Protein AF-Q04E99-F1 (afdb_monomer)

Organism: Oenococcus oeni (strain ATCC BAA-331 / PSU-1) (NCBI:txid203123)

Structure (mmCIF, N/CA/C/O backbone):
data_AF-Q04E99-F1
#
_entry.id   AF-Q04E99-F1
#
loop_
_atom_site.group_PDB
_atom_site.id
_atom_site.type_symbol
_atom_site.label_atom_id
_atom_site.label_alt_id
_atom_site.label_comp_id
_atom_site.label_asym_id
_atom_site.label_entity_id
_atom_site.label_seq_id
_atom_site.pdbx_PDB_ins_code
_atom_site.Cartn_x
_atom_site.Cartn_y
_atom_site.Cartn_z
_atom_site.occupancy
_atom_site.B_iso_or_equiv
_atom_site.auth_seq_id
_atom_site.auth_comp_id
_atom_site.auth_asym_id
_atom_site.auth_atom_id
_atom_site.pdbx_PDB_model_num
ATOM 1 N N . MET A 1 1 ? 4.312 1.838 22.455 1.00 56.66 1 MET A N 1
ATOM 2 C CA . MET A 1 1 ? 4.486 0.827 21.385 1.00 56.66 1 MET A CA 1
ATOM 3 C C . MET A 1 1 ? 3.225 0.477 20.590 1.00 56.66 1 MET A C 1
ATOM 5 O O . MET A 1 1 ? 3.176 0.872 19.437 1.00 56.66 1 MET A O 1
ATOM 9 N N . LYS A 1 2 ? 2.194 -0.226 21.112 1.00 48.31 2 LYS A N 1
ATOM 10 C CA . LYS A 1 2 ? 1.045 -0.663 20.264 1.00 48.31 2 LYS A CA 1
ATOM 11 C C . LYS 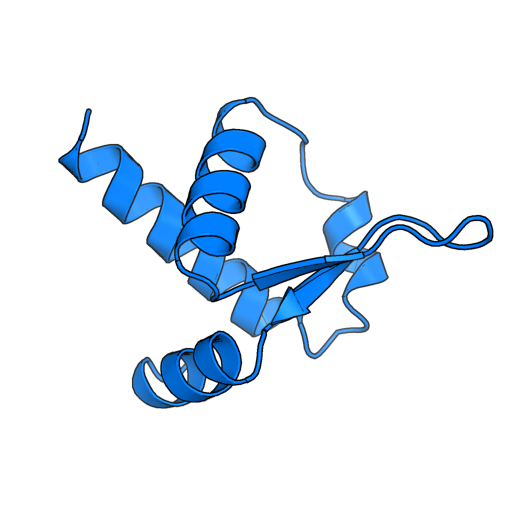A 1 2 ? 0.316 0.486 19.539 1.00 48.31 2 LYS A C 1
ATOM 13 O O . LYS A 1 2 ? -0.041 0.336 18.378 1.00 48.31 2 LYS A O 1
ATOM 18 N N . LYS A 1 3 ? 0.133 1.635 20.204 1.00 62.75 3 LYS A N 1
ATOM 19 C CA . LYS A 1 3 ? -0.493 2.832 19.606 1.00 62.75 3 LYS A CA 1
ATOM 20 C C . LYS A 1 3 ? 0.395 3.522 18.556 1.00 62.75 3 LYS A C 1
ATOM 22 O O . LYS A 1 3 ? -0.116 4.009 17.559 1.00 62.75 3 LYS A O 1
ATOM 27 N N . GLU A 1 4 ? 1.712 3.527 18.756 1.00 64.44 4 GLU A N 1
ATOM 28 C CA . GLU A 1 4 ? 2.677 4.151 17.832 1.00 64.44 4 GLU A CA 1
ATOM 29 C C . GLU A 1 4 ? 2.841 3.337 16.550 1.00 64.44 4 GLU A C 1
ATOM 31 O O . GLU A 1 4 ? 2.922 3.904 15.466 1.00 64.44 4 GLU A O 1
ATOM 36 N N . LEU A 1 5 ? 2.818 2.006 16.666 1.00 63.88 5 LEU A N 1
ATOM 37 C CA . LEU A 1 5 ? 2.876 1.102 15.522 1.00 63.88 5 LEU A CA 1
ATOM 38 C C . LEU A 1 5 ? 1.651 1.277 14.610 1.00 63.88 5 LEU A C 1
ATOM 40 O O . LEU A 1 5 ? 1.799 1.339 13.398 1.00 63.88 5 LEU A O 1
ATOM 44 N N . ALA A 1 6 ? 0.457 1.455 15.188 1.00 77.19 6 ALA A N 1
ATOM 45 C CA . ALA A 1 6 ? -0.755 1.745 14.420 1.00 77.19 6 ALA A CA 1
ATOM 46 C C . ALA A 1 6 ? -0.667 3.084 13.660 1.00 77.19 6 ALA A C 1
ATOM 48 O O . ALA A 1 6 ? -1.051 3.153 12.495 1.00 77.19 6 ALA A O 1
ATOM 49 N N . ALA A 1 7 ? -0.116 4.130 14.289 1.00 82.62 7 ALA A N 1
ATOM 50 C CA . ALA A 1 7 ? 0.096 5.425 13.638 1.00 82.62 7 ALA A CA 1
ATOM 51 C C . ALA A 1 7 ? 1.166 5.360 12.530 1.00 82.62 7 ALA A C 1
ATOM 53 O O . ALA A 1 7 ? 1.008 5.998 11.491 1.00 82.62 7 ALA A O 1
ATOM 54 N N . SER A 1 8 ? 2.233 4.579 12.730 1.00 85.62 8 SER A N 1
ATOM 55 C CA . SER A 1 8 ? 3.283 4.357 11.723 1.00 85.62 8 SER A CA 1
ATOM 56 C C . SER A 1 8 ? 2.742 3.620 10.499 1.00 85.62 8 SER A C 1
ATOM 58 O O . SER A 1 8 ? 2.913 4.081 9.371 1.00 85.62 8 SER A O 1
ATOM 60 N N . SER A 1 9 ? 1.991 2.536 10.714 1.00 86.88 9 SER A N 1
ATOM 61 C CA . SER A 1 9 ? 1.387 1.764 9.628 1.00 86.88 9 SER A CA 1
ATOM 62 C C . SER A 1 9 ? 0.342 2.568 8.848 1.00 86.88 9 SER A C 1
ATOM 64 O O . SER A 1 9 ? 0.265 2.425 7.631 1.00 86.88 9 SER A O 1
ATOM 66 N N . LEU A 1 10 ? -0.420 3.452 9.507 1.00 89.25 10 LEU A N 1
ATOM 67 C CA . LEU A 1 10 ? -1.341 4.366 8.821 1.00 89.25 10 LEU A CA 1
ATOM 68 C C . LEU A 1 10 ? -0.592 5.358 7.920 1.00 89.25 10 LEU A C 1
ATOM 70 O O . LEU A 1 10 ? -0.922 5.474 6.745 1.00 89.25 10 LEU A O 1
ATOM 74 N N . LYS A 1 11 ? 0.470 5.998 8.426 1.00 90.31 11 LYS A N 1
ATOM 75 C CA . LYS A 1 11 ? 1.310 6.897 7.613 1.00 90.31 11 LYS A CA 1
ATOM 76 C C . LYS A 1 11 ? 1.945 6.177 6.426 1.00 90.31 11 LYS A C 1
ATOM 78 O O . LYS A 1 11 ? 2.019 6.726 5.331 1.00 90.31 11 LYS A O 1
ATOM 83 N N . MET A 1 12 ? 2.398 4.940 6.636 1.00 90.75 12 MET A N 1
ATOM 84 C CA . MET A 1 12 ? 2.913 4.102 5.556 1.00 90.75 12 MET A CA 1
ATOM 85 C C . MET A 1 12 ? 1.830 3.830 4.509 1.00 90.75 12 MET A C 1
ATOM 87 O O . MET A 1 12 ? 2.095 3.906 3.314 1.00 90.75 12 MET A O 1
ATOM 91 N N . PHE A 1 13 ? 0.601 3.553 4.940 1.00 90.75 13 PHE A N 1
ATOM 92 C CA . PHE A 1 13 ? -0.517 3.324 4.034 1.00 90.75 13 PHE A CA 1
ATOM 93 C C . PHE A 1 13 ? -0.857 4.563 3.197 1.00 90.75 13 PHE A C 1
ATOM 95 O O . PHE A 1 13 ? -0.952 4.450 1.977 1.00 90.75 13 PHE A O 1
ATOM 102 N N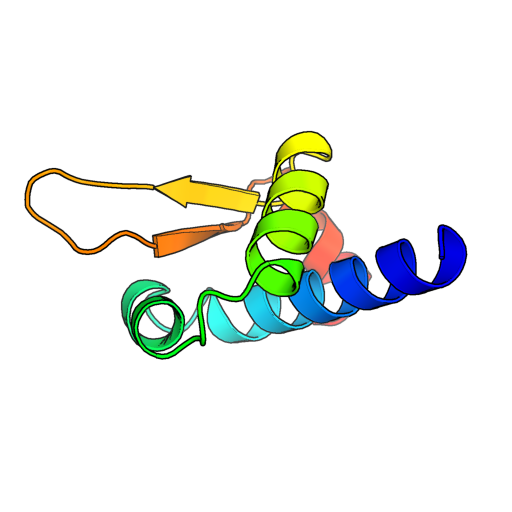 . GLU A 1 14 ? -0.956 5.741 3.814 1.00 89.81 14 GLU A N 1
ATOM 103 C CA . GLU A 1 14 ? -1.173 7.020 3.117 1.00 89.81 14 GLU A CA 1
ATOM 104 C C . GLU A 1 14 ? -0.059 7.304 2.102 1.00 89.81 14 GLU A C 1
ATOM 106 O O . GLU A 1 14 ? -0.324 7.672 0.957 1.00 89.81 14 GLU A O 1
ATOM 111 N N . PHE A 1 15 ? 1.200 7.074 2.489 1.00 88.69 15 PHE A N 1
ATOM 112 C CA . PHE A 1 15 ? 2.337 7.200 1.583 1.00 88.69 15 PHE A CA 1
ATOM 113 C C . PHE A 1 15 ? 2.193 6.276 0.366 1.00 88.69 15 PHE A C 1
ATOM 115 O O . PHE A 1 15 ? 2.386 6.716 -0.768 1.00 88.69 15 PHE A O 1
ATOM 122 N N . ILE A 1 16 ? 1.834 5.008 0.585 1.00 88.69 16 ILE A N 1
ATOM 123 C CA . ILE A 1 16 ? 1.637 4.036 -0.495 1.00 88.69 16 ILE A CA 1
ATOM 124 C C . ILE A 1 16 ? 0.494 4.477 -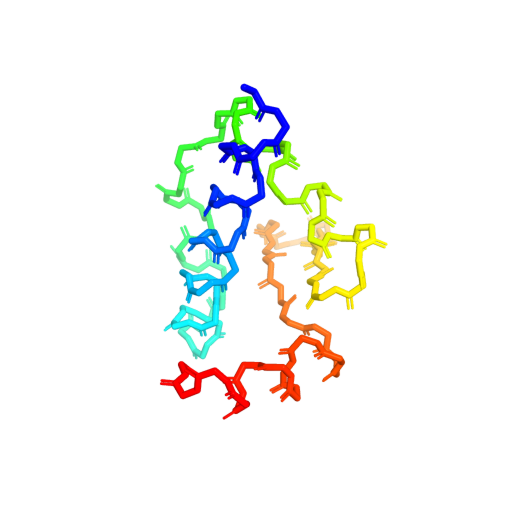1.415 1.00 88.69 16 ILE A C 1
ATOM 126 O O . ILE A 1 16 ? 0.659 4.386 -2.628 1.00 88.69 16 ILE A O 1
ATOM 130 N N . CYS A 1 17 ? -0.622 4.978 -0.873 1.00 87.88 17 CYS A N 1
ATOM 131 C CA . CYS A 1 17 ? -1.758 5.459 -1.668 1.00 87.88 17 CYS A CA 1
ATOM 132 C C . CYS A 1 17 ? -1.320 6.560 -2.639 1.00 87.88 17 CYS A C 1
ATOM 134 O O . CYS A 1 17 ? -1.408 6.365 -3.852 1.00 87.88 17 CYS A O 1
ATOM 136 N N . ASN A 1 18 ? -0.695 7.616 -2.109 1.00 85.31 18 ASN A N 1
ATOM 137 C CA . ASN A 1 18 ? -0.219 8.773 -2.875 1.00 85.31 18 ASN A CA 1
ATOM 138 C C . ASN A 1 18 ? 0.809 8.429 -3.966 1.00 85.31 18 ASN A C 1
ATOM 140 O O . ASN A 1 18 ? 0.994 9.182 -4.918 1.00 85.31 18 ASN A O 1
ATOM 144 N N . ASN A 1 19 ? 1.523 7.311 -3.818 1.00 82.06 19 ASN A N 1
ATOM 145 C CA . ASN A 1 19 ? 2.576 6.911 -4.748 1.00 82.06 19 ASN A CA 1
ATOM 146 C C . ASN A 1 19 ? 2.174 5.722 -5.638 1.00 82.06 19 ASN A C 1
ATOM 148 O O . ASN A 1 19 ? 2.905 5.377 -6.570 1.00 82.06 19 ASN A O 1
ATOM 152 N N . SER A 1 20 ? 1.039 5.068 -5.380 1.00 71.25 20 SER A N 1
ATOM 153 C CA . SER A 1 20 ? 0.617 3.873 -6.121 1.00 71.25 20 SER A CA 1
ATOM 154 C C . SER A 1 20 ? 0.284 4.161 -7.592 1.00 71.25 20 SER A C 1
ATOM 156 O O . SER A 1 20 ? 0.597 3.328 -8.447 1.00 71.25 20 SER A O 1
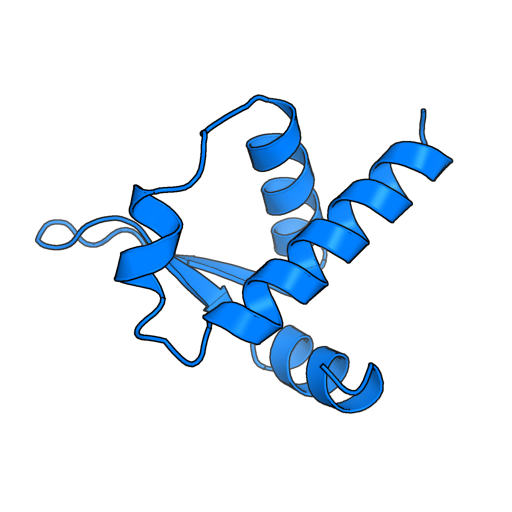ATOM 158 N N . ASP A 1 21 ? -0.205 5.369 -7.894 1.00 62.75 21 ASP A N 1
ATOM 159 C CA . ASP A 1 21 ? -0.478 5.852 -9.257 1.00 62.75 21 ASP A CA 1
ATOM 160 C C . ASP A 1 21 ? 0.799 6.161 -10.058 1.00 62.75 21 ASP A C 1
ATOM 162 O O . ASP A 1 21 ? 0.827 6.071 -11.288 1.00 62.75 21 ASP A O 1
ATOM 166 N N . VAL A 1 22 ? 1.909 6.446 -9.372 1.00 58.41 22 VAL A N 1
ATOM 167 C CA . VAL A 1 22 ? 3.218 6.703 -9.985 1.00 58.41 22 VAL A CA 1
ATOM 168 C C . VAL A 1 22 ? 3.955 5.377 -10.143 1.00 58.41 22 VAL A C 1
ATOM 170 O O . VAL A 1 22 ? 4.860 5.074 -9.369 1.00 58.41 22 VAL A O 1
ATOM 173 N N . THR A 1 23 ? 3.535 4.555 -11.120 1.00 62.25 23 THR A N 1
ATOM 174 C CA . THR A 1 23 ? 4.149 3.264 -11.512 1.00 62.25 23 THR A CA 1
ATOM 175 C C . THR A 1 23 ? 4.891 2.610 -10.343 1.00 62.25 23 THR A C 1
ATOM 177 O O . THR A 1 23 ? 6.117 2.709 -10.315 1.00 62.25 23 THR A O 1
ATOM 180 N N . GLY A 1 24 ? 4.196 2.038 -9.349 1.00 63.72 24 GLY A N 1
ATOM 181 C CA . GLY A 1 24 ? 4.702 1.869 -7.967 1.00 63.72 24 GLY A CA 1
ATOM 182 C C . GLY A 1 24 ? 6.092 1.233 -7.713 1.00 63.72 24 GLY A C 1
ATOM 183 O O . GLY A 1 24 ? 6.597 1.192 -6.597 1.00 63.72 24 GLY A O 1
ATOM 184 N N . ARG A 1 25 ? 6.749 0.777 -8.774 1.00 67.81 25 ARG A N 1
ATOM 185 C CA . ARG A 1 25 ? 8.159 0.411 -8.930 1.00 67.81 25 ARG A CA 1
ATOM 186 C C . ARG A 1 25 ? 9.165 1.537 -8.630 1.00 67.81 25 ARG A C 1
ATOM 188 O O . ARG A 1 25 ? 10.221 1.251 -8.073 1.00 67.81 25 ARG A O 1
ATOM 195 N N . LEU A 1 26 ? 8.894 2.788 -9.021 1.00 68.50 26 LEU A N 1
ATOM 196 C CA . LEU A 1 26 ? 9.904 3.865 -8.969 1.00 68.50 26 LEU A CA 1
ATOM 197 C C . LEU A 1 26 ? 10.186 4.387 -7.558 1.00 68.50 26 LEU A C 1
ATOM 199 O O . LEU A 1 26 ? 11.309 4.803 -7.275 1.00 68.50 26 LEU A O 1
ATOM 203 N N . TRP A 1 27 ? 9.179 4.399 -6.689 1.00 78.75 27 TRP A N 1
ATOM 204 C CA . TRP A 1 27 ? 9.341 4.855 -5.310 1.00 78.75 27 TRP A CA 1
ATOM 205 C C . TRP A 1 27 ? 9.768 3.716 -4.386 1.00 78.75 27 TRP A C 1
ATOM 207 O O . TRP A 1 27 ? 10.574 3.944 -3.489 1.00 78.75 27 TRP A O 1
ATOM 217 N N . TYR A 1 28 ? 9.303 2.484 -4.631 1.00 78.62 28 TYR A N 1
ATOM 218 C CA . TYR A 1 28 ? 9.631 1.334 -3.786 1.00 78.62 28 TYR A CA 1
ATOM 219 C C . TYR A 1 28 ? 11.141 1.065 -3.736 1.00 78.62 28 TYR A C 1
ATOM 221 O O . TYR A 1 28 ? 11.691 0.826 -2.666 1.00 78.62 28 TYR A O 1
ATOM 229 N N . SER A 1 29 ? 11.834 1.178 -4.874 1.00 74.88 29 SER A N 1
ATOM 230 C CA . SER A 1 29 ? 13.292 1.005 -4.956 1.00 74.88 29 SER A CA 1
ATOM 231 C C . SER A 1 29 ? 14.098 2.107 -4.258 1.00 74.88 29 SER A C 1
ATOM 233 O O . SER A 1 29 ? 15.280 1.913 -3.989 1.00 74.88 29 SER A O 1
ATOM 235 N N . LYS A 1 30 ? 13.474 3.253 -3.958 1.00 74.94 30 LYS A N 1
ATOM 236 C CA . LYS A 1 30 ? 14.103 4.402 -3.288 1.00 74.94 30 LYS A CA 1
ATOM 237 C C . LYS A 1 30 ? 13.836 4.435 -1.786 1.00 74.94 30 LYS A C 1
ATOM 239 O O . LYS A 1 30 ? 14.439 5.246 -1.085 1.00 74.94 30 LYS A O 1
ATOM 244 N N . LEU A 1 31 ? 12.929 3.596 -1.287 1.00 78.06 31 LEU A N 1
ATOM 245 C CA . LEU A 1 31 ? 12.603 3.572 0.130 1.00 78.06 31 LEU A CA 1
ATOM 246 C C . LEU A 1 31 ? 13.690 2.859 0.941 1.00 78.06 31 LEU A C 1
ATOM 248 O O . LEU A 1 31 ? 14.151 1.782 0.555 1.00 78.06 31 LEU A O 1
ATOM 252 N N . PRO A 1 32 ? 14.064 3.404 2.110 1.00 78.50 32 PRO A N 1
ATOM 253 C CA . PRO A 1 32 ? 14.947 2.709 3.026 1.00 78.50 32 PRO A CA 1
ATOM 254 C C . PRO A 1 32 ? 14.225 1.489 3.623 1.00 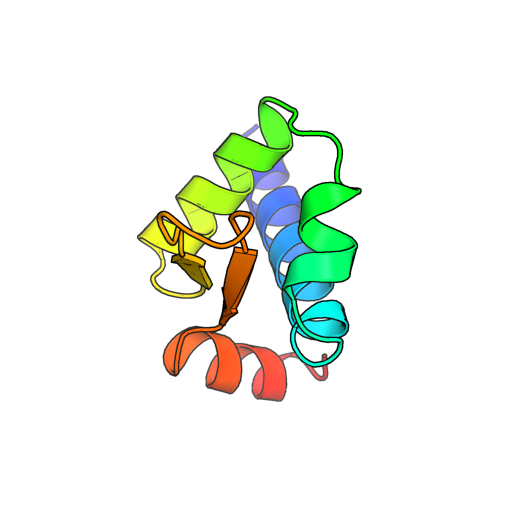78.50 32 PRO A C 1
ATOM 256 O O . PRO A 1 32 ? 13.237 1.621 4.350 1.00 78.50 32 PRO A O 1
ATOM 259 N N . MET A 1 33 ? 14.749 0.295 3.335 1.00 84.31 33 MET A N 1
ATOM 260 C CA . MET A 1 33 ? 14.230 -1.008 3.784 1.00 84.31 33 MET A CA 1
ATOM 261 C C . MET A 1 33 ? 14.557 -1.265 5.265 1.00 84.31 33 MET A C 1
ATOM 263 O O . MET A 1 33 ? 15.338 -2.141 5.626 1.00 84.31 33 MET A O 1
ATOM 267 N N . THR A 1 34 ? 14.002 -0.429 6.140 1.00 89.25 34 THR A N 1
ATOM 268 C CA . THR A 1 34 ? 14.200 -0.512 7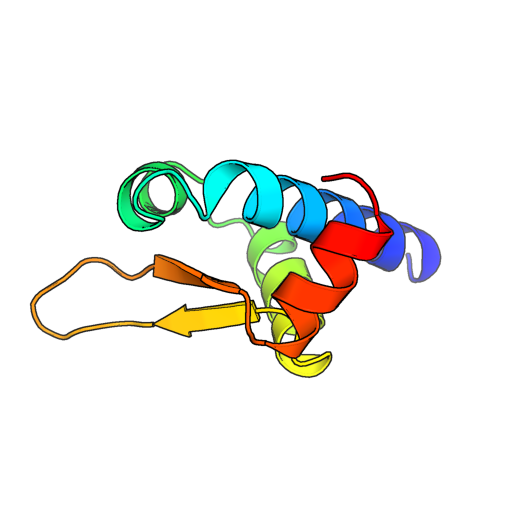.594 1.00 89.25 34 THR A CA 1
ATOM 269 C C . THR A 1 34 ? 13.309 -1.581 8.234 1.00 89.25 34 THR A C 1
ATOM 271 O O . THR A 1 34 ? 12.299 -2.006 7.671 1.00 89.25 34 THR A O 1
ATOM 274 N N . SER A 1 35 ? 13.628 -1.986 9.467 1.00 88.38 35 SER A N 1
ATOM 275 C CA . SER A 1 35 ? 12.775 -2.891 10.252 1.00 88.38 35 SER A CA 1
ATOM 276 C C . SER A 1 35 ? 11.369 -2.322 10.481 1.00 88.38 35 SER A C 1
ATOM 278 O O . SER A 1 35 ? 10.390 -3.067 10.426 1.00 88.38 35 SER A O 1
ATOM 280 N N . THR A 1 36 ? 11.250 -1.007 10.684 1.00 88.50 36 THR A N 1
ATOM 281 C CA . THR A 1 36 ? 9.963 -0.304 10.793 1.00 88.50 36 THR A CA 1
ATOM 282 C C . THR A 1 36 ? 9.165 -0.416 9.499 1.00 88.50 36 THR A C 1
ATOM 284 O O . THR A 1 36 ? 8.014 -0.841 9.542 1.00 88.50 36 THR A O 1
ATOM 287 N N . PHE A 1 37 ? 9.794 -0.152 8.348 1.00 88.19 37 PHE A N 1
ATOM 288 C CA . PHE A 1 37 ? 9.156 -0.304 7.037 1.00 88.19 37 PHE A CA 1
ATOM 289 C C . PHE A 1 37 ? 8.612 -1.723 6.825 1.00 88.19 37 PHE A C 1
ATOM 291 O O . PHE A 1 37 ? 7.451 -1.897 6.454 1.00 88.19 37 PHE A O 1
ATOM 298 N N . HIS A 1 38 ? 9.421 -2.748 7.111 1.00 89.00 38 HIS A N 1
ATOM 299 C CA . HIS A 1 38 ? 8.989 -4.140 6.987 1.00 89.00 38 HIS A CA 1
ATOM 300 C C . HIS A 1 38 ? 7.842 -4.488 7.940 1.00 89.00 38 HIS A C 1
ATOM 302 O O . HIS A 1 38 ? 6.918 -5.204 7.550 1.00 89.00 38 HIS A O 1
ATOM 308 N N . ASN A 1 39 ? 7.871 -3.977 9.173 1.00 91.81 39 ASN A N 1
ATOM 309 C CA . ASN A 1 39 ? 6.797 -4.190 10.139 1.00 91.81 39 ASN A CA 1
ATOM 310 C C . ASN A 1 39 ? 5.488 -3.534 9.698 1.00 91.81 39 ASN A C 1
ATOM 312 O O . ASN A 1 39 ? 4.456 -4.204 9.721 1.00 91.81 39 ASN A O 1
ATOM 316 N N . ASP A 1 40 ? 5.537 -2.280 9.251 1.00 91.31 40 ASP A N 1
ATOM 317 C CA . ASP A 1 40 ? 4.364 -1.556 8.764 1.00 91.31 40 ASP A CA 1
ATOM 318 C C . ASP A 1 40 ? 3.787 -2.224 7.514 1.00 91.31 40 ASP A C 1
ATOM 320 O O . ASP A 1 40 ? 2.595 -2.524 7.468 1.00 91.31 40 ASP A O 1
ATOM 324 N N . CYS A 1 41 ? 4.631 -2.582 6.540 1.00 90.62 41 CYS A N 1
ATOM 325 C CA . CYS A 1 41 ? 4.184 -3.323 5.361 1.00 90.62 41 CYS A CA 1
ATOM 326 C C . CYS A 1 41 ? 3.538 -4.660 5.739 1.00 90.62 41 CYS A C 1
ATOM 328 O O . CYS A 1 41 ? 2.478 -4.995 5.218 1.00 90.62 41 CYS A O 1
ATOM 330 N N . ARG A 1 42 ? 4.124 -5.416 6.677 1.00 92.44 42 ARG A N 1
ATOM 331 C CA . ARG A 1 42 ? 3.548 -6.684 7.150 1.00 92.44 42 ARG A CA 1
ATOM 332 C C . ARG A 1 42 ? 2.179 -6.486 7.798 1.00 92.44 42 ARG A C 1
ATOM 334 O O . ARG A 1 42 ? 1.283 -7.291 7.562 1.00 92.44 42 ARG A O 1
ATOM 341 N N . ILE A 1 43 ? 2.000 -5.431 8.590 1.00 93.06 43 ILE A N 1
ATOM 342 C CA . ILE A 1 43 ? 0.702 -5.098 9.193 1.00 93.06 43 ILE A CA 1
ATOM 343 C C . ILE A 1 43 ? -0.326 -4.800 8.100 1.00 93.06 43 ILE A C 1
ATOM 345 O O . ILE A 1 43 ? -1.413 -5.373 8.113 1.00 93.06 43 ILE A O 1
ATOM 349 N N . LEU A 1 44 ? 0.028 -3.966 7.122 1.00 93.44 44 LEU A N 1
ATOM 350 C CA . LEU A 1 44 ? -0.866 -3.597 6.023 1.00 93.44 44 LEU A CA 1
ATOM 351 C C . LEU A 1 44 ? -1.223 -4.788 5.118 1.00 93.44 44 LEU A C 1
ATOM 353 O O . LEU A 1 44 ? -2.371 -4.898 4.682 1.00 93.44 44 LEU A O 1
ATOM 357 N N . ILE A 1 45 ? -0.280 -5.707 4.887 1.00 93.88 45 ILE A N 1
ATOM 358 C CA . ILE A 1 45 ? -0.523 -6.979 4.188 1.00 93.88 45 ILE A CA 1
ATOM 359 C C . ILE A 1 45 ? -1.492 -7.851 4.992 1.00 93.88 45 ILE A C 1
ATOM 361 O O . ILE A 1 45 ? -2.474 -8.336 4.438 1.00 93.88 45 ILE A O 1
ATOM 365 N N . ASN A 1 46 ? -1.269 -8.014 6.301 1.00 93.94 46 ASN A N 1
ATOM 366 C CA . ASN A 1 46 ? -2.142 -8.818 7.166 1.00 93.94 46 ASN A CA 1
ATOM 367 C C . ASN A 1 46 ? -3.572 -8.259 7.241 1.00 93.94 46 ASN A C 1
ATOM 369 O O . ASN A 1 46 ? -4.529 -9.015 7.385 1.00 93.94 46 ASN A O 1
ATOM 373 N N .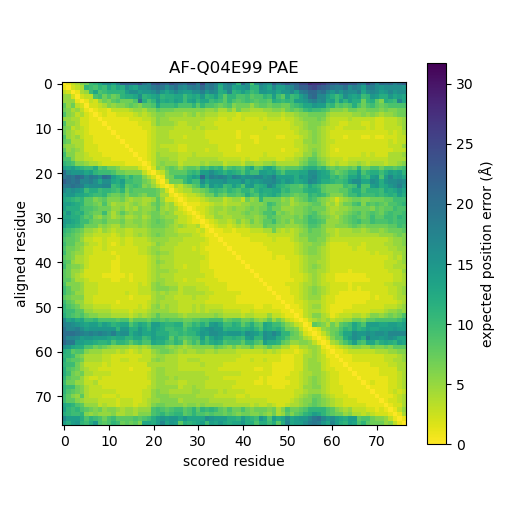 LEU A 1 47 ? -3.729 -6.938 7.122 1.00 92.31 47 LEU A N 1
ATOM 374 C CA . LEU A 1 47 ? -5.033 -6.274 7.033 1.00 92.31 47 LEU A CA 1
ATOM 375 C C . LEU A 1 47 ? -5.674 -6.382 5.638 1.00 92.31 47 LEU A C 1
ATOM 377 O O . LEU A 1 47 ? -6.836 -5.994 5.464 1.00 92.31 47 LEU A O 1
ATOM 381 N N . GLY A 1 48 ? -4.939 -6.907 4.655 1.00 93.94 48 GLY A N 1
ATOM 382 C CA . GLY A 1 48 ? -5.368 -7.066 3.271 1.00 93.94 48 GLY A CA 1
ATOM 383 C C . GLY A 1 48 ? -5.472 -5.746 2.512 1.00 93.94 48 GLY A C 1
ATOM 384 O O . GLY A 1 48 ? -6.286 -5.654 1.599 1.00 93.94 48 GLY A O 1
ATOM 385 N N . LEU A 1 49 ? -4.718 -4.715 2.906 1.00 93.31 49 LEU A N 1
ATOM 386 C CA . LEU A 1 49 ? -4.770 -3.381 2.291 1.00 93.31 49 LEU A CA 1
ATOM 387 C C . LEU A 1 49 ? -3.776 -3.227 1.135 1.00 93.31 49 LEU A C 1
ATOM 389 O O . LEU A 1 49 ? -4.055 -2.523 0.166 1.00 93.31 49 L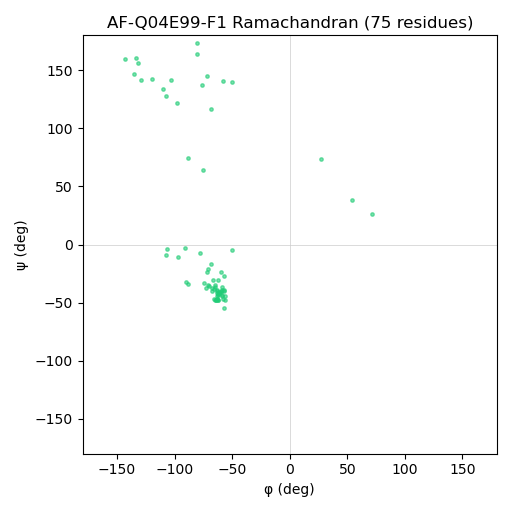EU A O 1
ATOM 393 N N . ILE A 1 50 ? -2.630 -3.901 1.219 1.00 92.62 50 ILE A N 1
ATOM 394 C CA . ILE A 1 50 ? -1.578 -3.845 0.200 1.00 92.62 50 ILE A CA 1
ATOM 395 C C . ILE A 1 50 ? -1.079 -5.246 -0.152 1.00 92.62 50 ILE A C 1
ATOM 397 O O . ILE A 1 50 ? -1.205 -6.185 0.633 1.00 92.62 50 ILE A O 1
ATOM 401 N N . GLU A 1 51 ? -0.440 -5.360 -1.311 1.00 91.25 51 GLU A N 1
ATOM 402 C CA . GLU A 1 51 ? 0.311 -6.539 -1.731 1.00 91.25 51 GLU A CA 1
ATOM 403 C C . GLU A 1 51 ? 1.712 -6.147 -2.193 1.00 91.25 51 GLU A C 1
ATOM 405 O O . GLU A 1 51 ? 1.887 -5.153 -2.900 1.00 91.25 51 GLU A O 1
ATOM 410 N N . VAL A 1 52 ? 2.694 -6.986 -1.864 1.00 87.44 52 VAL A N 1
ATOM 411 C CA . VAL A 1 52 ? 4.047 -6.910 -2.421 1.00 87.44 52 VAL A CA 1
ATOM 412 C C . VAL A 1 52 ? 4.139 -7.915 -3.566 1.00 87.44 52 VAL A C 1
ATOM 414 O O . VAL A 1 52 ? 3.905 -9.109 -3.376 1.00 87.44 52 VAL A O 1
ATOM 417 N N . LYS A 1 53 ? 4.468 -7.443 -4.767 1.00 84.31 53 LYS A N 1
ATOM 418 C CA . LYS A 1 53 ? 4.707 -8.282 -5.943 1.00 84.31 53 LYS A CA 1
ATOM 419 C C . LYS A 1 53 ? 6.196 -8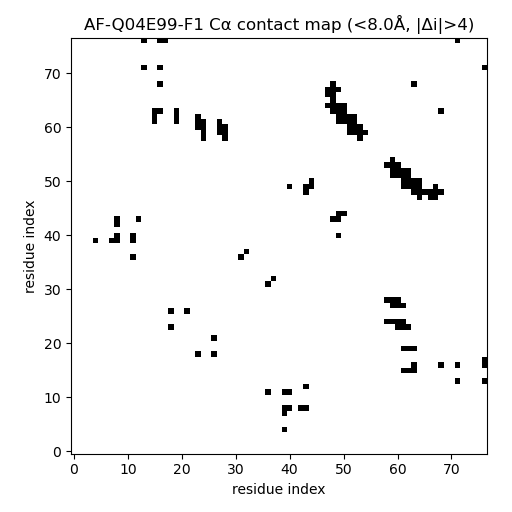.303 -6.242 1.00 84.31 53 LYS A C 1
ATOM 421 O O . LYS A 1 53 ? 6.818 -7.256 -6.381 1.00 84.31 53 LYS A O 1
ATOM 426 N N . SER A 1 54 ? 6.743 -9.503 -6.367 1.00 78.94 54 SER A N 1
ATOM 427 C CA . SER A 1 54 ? 8.063 -9.760 -6.937 1.00 78.94 54 SER A CA 1
ATOM 428 C C . SER A 1 54 ? 7.839 -10.454 -8.279 1.00 78.94 54 SER A C 1
ATOM 430 O O . SER A 1 54 ? 6.999 -11.351 -8.377 1.00 78.94 54 SER A O 1
ATOM 432 N N . ALA A 1 55 ? 8.535 -10.012 -9.323 1.00 68.88 55 ALA A N 1
ATOM 433 C CA . ALA A 1 55 ? 8.577 -10.725 -10.592 1.00 68.88 55 ALA A CA 1
ATOM 434 C C . ALA A 1 55 ? 10.031 -11.092 -10.882 1.00 68.88 55 ALA A C 1
ATOM 436 O O . ALA A 1 55 ? 10.929 -10.299 -10.623 1.00 68.88 55 ALA A O 1
ATOM 437 N N . GLN A 1 56 ? 10.275 -12.274 -11.447 1.00 66.50 56 GLN A N 1
ATOM 438 C CA . GLN A 1 56 ? 11.639 -12.743 -11.738 1.00 66.50 56 GLN A CA 1
ATOM 439 C C . GLN A 1 56 ? 12.426 -11.777 -12.642 1.00 66.50 56 GLN A C 1
ATOM 441 O O . GLN A 1 56 ? 13.647 -11.711 -12.565 1.00 66.50 56 GLN A O 1
ATOM 446 N N . THR A 1 57 ? 11.723 -11.004 -13.470 1.00 68.94 57 THR A N 1
ATOM 447 C CA . THR A 1 57 ? 12.288 -10.050 -14.431 1.00 68.94 57 THR A CA 1
ATOM 448 C C . THR A 1 57 ? 12.129 -8.584 -14.025 1.00 68.94 57 THR A C 1
ATOM 450 O O . THR A 1 57 ? 12.623 -7.704 -14.732 1.00 68.94 57 THR A O 1
ATOM 453 N N . HIS A 1 58 ? 11.444 -8.280 -12.915 1.00 61.91 58 HIS A N 1
ATOM 454 C CA . HIS A 1 58 ? 11.182 -6.898 -12.508 1.00 61.91 58 HIS A CA 1
ATOM 455 C C . HIS A 1 58 ? 11.436 -6.661 -11.019 1.00 61.91 58 HIS A C 1
ATOM 457 O O . HIS A 1 58 ? 11.161 -7.533 -10.196 1.00 61.91 58 HIS A O 1
ATOM 463 N N . PRO A 1 59 ? 11.899 -5.453 -10.650 1.00 70.69 59 PRO A N 1
ATOM 464 C CA . PRO A 1 59 ? 12.070 -5.091 -9.252 1.00 70.69 59 PRO A CA 1
ATOM 465 C C . PRO A 1 59 ? 10.745 -5.203 -8.492 1.00 70.69 59 PRO A C 1
ATOM 467 O O . PRO A 1 59 ? 9.681 -4.850 -9.011 1.00 70.69 59 PRO A O 1
ATOM 470 N N . THR A 1 60 ? 10.838 -5.699 -7.257 1.00 79.44 60 THR A N 1
ATOM 471 C CA . THR A 1 60 ? 9.723 -5.799 -6.312 1.00 79.44 60 THR A CA 1
ATOM 472 C C . THR A 1 60 ? 8.987 -4.463 -6.204 1.00 79.44 60 THR A C 1
ATOM 474 O O . THR A 1 60 ? 9.621 -3.409 -6.189 1.00 79.44 60 THR A O 1
ATOM 477 N N . TYR A 1 61 ? 7.658 -4.493 -6.127 1.00 84.38 61 TYR A N 1
ATOM 478 C CA . TYR A 1 61 ? 6.831 -3.299 -5.954 1.00 84.38 61 TYR A CA 1
ATOM 479 C C . TYR A 1 61 ? 5.631 -3.569 -5.047 1.00 84.38 61 TYR A C 1
ATOM 481 O O . TYR A 1 61 ? 5.211 -4.715 -4.867 1.00 84.38 61 TYR A O 1
ATOM 489 N N . ILE A 1 62 ? 5.065 -2.499 -4.489 1.00 88.00 62 ILE A N 1
ATOM 490 C CA . ILE A 1 62 ? 3.832 -2.539 -3.699 1.00 88.00 62 ILE A CA 1
ATOM 491 C C . ILE A 1 62 ? 2.668 -2.022 -4.546 1.00 88.00 62 ILE A C 1
ATOM 493 O O . ILE A 1 62 ? 2.816 -1.056 -5.295 1.00 88.00 62 ILE A O 1
ATOM 497 N N . ARG A 1 63 ? 1.496 -2.644 -4.396 1.00 87.56 63 ARG A N 1
ATOM 498 C CA . ARG A 1 63 ? 0.218 -2.156 -4.932 1.00 87.56 63 ARG A CA 1
ATOM 499 C C . ARG A 1 63 ? -0.877 -2.191 -3.867 1.00 87.56 63 ARG A C 1
ATOM 501 O O . ARG A 1 63 ? -0.812 -3.012 -2.950 1.00 87.56 63 ARG A O 1
ATOM 508 N N . LEU A 1 64 ? -1.902 -1.360 -4.034 1.00 89.88 64 LEU A N 1
ATOM 509 C CA . LEU A 1 64 ? -3.135 -1.455 -3.250 1.00 89.88 64 LEU A CA 1
ATOM 510 C C . LEU A 1 64 ? -3.949 -2.690 -3.672 1.00 89.88 64 LEU A C 1
ATOM 512 O O . LEU A 1 64 ? -3.968 -3.069 -4.847 1.00 89.88 64 LEU A O 1
ATOM 516 N N . THR A 1 65 ? -4.627 -3.321 -2.714 1.00 91.94 65 THR A N 1
ATOM 517 C CA . THR A 1 65 ? -5.715 -4.272 -3.004 1.00 91.94 65 THR A CA 1
ATOM 518 C C . THR A 1 65 ? -7.008 -3.510 -3.309 1.00 91.94 65 THR A C 1
ATOM 520 O O . THR A 1 65 ? -7.076 -2.302 -3.094 1.00 91.94 65 THR A O 1
ATOM 523 N N . ASN A 1 66 ? -8.073 -4.206 -3.726 1.00 91.44 66 ASN A N 1
ATOM 524 C CA . ASN A 1 66 ? -9.401 -3.584 -3.852 1.00 91.44 66 ASN A CA 1
ATOM 525 C C . ASN A 1 66 ? -9.841 -2.949 -2.522 1.00 91.44 66 ASN A C 1
ATOM 527 O O . ASN A 1 66 ? -10.245 -1.793 -2.489 1.00 91.44 66 ASN A O 1
ATOM 531 N N . LYS A 1 67 ? -9.645 -3.669 -1.407 1.00 92.75 67 LYS A N 1
ATOM 532 C CA . LYS A 1 67 ? -9.933 -3.168 -0.057 1.00 92.75 67 LYS A CA 1
ATOM 533 C C . LYS A 1 67 ? -9.092 -1.935 0.293 1.00 92.75 67 LYS A C 1
ATOM 535 O O . LYS A 1 67 ? -9.611 -0.999 0.889 1.00 92.75 67 LYS A O 1
ATOM 540 N N . GLY A 1 68 ? -7.807 -1.937 -0.060 1.00 91.06 68 GLY A N 1
ATOM 541 C CA . GLY A 1 68 ? -6.929 -0.782 0.124 1.00 91.06 68 GLY A CA 1
ATOM 542 C C . GLY A 1 68 ? -7.377 0.425 -0.696 1.00 91.06 68 GLY A C 1
ATOM 543 O O . GLY A 1 68 ? -7.443 1.523 -0.163 1.00 91.06 68 GLY A O 1
ATOM 544 N N . SER A 1 69 ? -7.746 0.220 -1.960 1.00 90.12 69 SER A N 1
ATOM 545 C CA . SER A 1 69 ? -8.231 1.288 -2.842 1.00 90.12 69 SER A CA 1
ATOM 546 C C . SER A 1 69 ? -9.564 1.878 -2.376 1.00 90.12 69 SER A C 1
ATOM 548 O O . SER A 1 69 ? -9.767 3.085 -2.450 1.00 90.12 69 SER A O 1
ATOM 550 N N . ASP A 1 70 ? -10.478 1.059 -1.862 1.00 90.06 70 ASP A N 1
ATOM 551 C CA . ASP A 1 70 ? -11.738 1.572 -1.320 1.00 90.06 70 ASP A CA 1
ATOM 552 C C . ASP A 1 70 ? -11.521 2.334 -0.009 1.00 90.06 70 ASP A C 1
ATOM 554 O O . ASP A 1 70 ? -12.151 3.367 0.220 1.00 90.06 70 ASP A O 1
ATOM 558 N N . LEU A 1 71 ? -10.576 1.880 0.823 1.00 88.94 71 LEU A N 1
ATOM 559 C CA . LEU A 1 71 ? -10.187 2.602 2.030 1.00 88.94 71 LEU A CA 1
ATOM 560 C C . LEU A 1 71 ? -9.487 3.932 1.708 1.00 88.94 71 LEU A C 1
ATOM 562 O O . LEU A 1 71 ? -9.766 4.917 2.385 1.00 88.94 71 LEU A O 1
ATOM 566 N N . SER A 1 72 ? -8.622 3.990 0.688 1.00 87.69 72 SER A N 1
ATOM 567 C CA . SER A 1 72 ? -7.910 5.224 0.320 1.00 87.69 72 SER A CA 1
ATOM 568 C C . SER A 1 72 ? -8.880 6.331 -0.103 1.00 87.69 72 SER A C 1
ATOM 570 O O . SER A 1 72 ? -8.806 7.442 0.416 1.00 87.69 72 SER A O 1
ATOM 572 N N . LYS A 1 73 ? -9.898 5.987 -0.906 1.00 85.62 73 LYS A N 1
ATOM 573 C CA . LYS A 1 73 ? -10.992 6.904 -1.276 1.00 85.62 73 LYS A CA 1
ATOM 574 C C . LYS A 1 73 ? -11.721 7.460 -0.051 1.00 85.62 73 LYS A C 1
ATOM 576 O O . LYS A 1 73 ? -12.068 8.634 -0.028 1.00 85.62 73 LYS A O 1
ATOM 581 N N . GLY A 1 74 ? -11.953 6.628 0.967 1.00 80.00 74 GLY A N 1
ATOM 582 C CA . GLY A 1 74 ? -12.594 7.048 2.218 1.00 80.00 74 GLY A CA 1
ATOM 583 C C . GLY A 1 74 ? -11.717 7.937 3.106 1.00 80.00 74 GLY A C 1
ATOM 584 O O . GLY A 1 74 ? -12.245 8.667 3.942 1.00 80.00 74 GLY A O 1
ATOM 585 N N . LEU A 1 75 ? -10.395 7.892 2.926 1.00 78.19 75 LEU A N 1
ATOM 586 C CA . LEU A 1 75 ? -9.424 8.709 3.657 1.00 78.19 75 LEU A CA 1
ATOM 587 C C . LEU A 1 75 ? -9.107 10.047 2.959 1.00 78.19 75 LEU A C 1
ATOM 589 O O . LEU A 1 75 ? -8.383 10.852 3.539 1.00 78.19 75 LEU A O 1
ATOM 593 N N . ASN A 1 76 ? -9.661 10.311 1.765 1.00 72.12 76 ASN A N 1
ATOM 594 C CA . ASN A 1 76 ? -9.310 11.460 0.912 1.00 72.12 76 ASN A CA 1
ATOM 595 C C . ASN A 1 76 ? -7.798 11.554 0.601 1.00 72.12 76 ASN A C 1
ATOM 597 O O . ASN A 1 76 ? -7.239 12.652 0.564 1.00 72.12 76 ASN A O 1
ATOM 601 N N . VAL A 1 77 ? -7.151 10.405 0.383 1.00 59.25 77 VAL A N 1
ATOM 602 C CA . VAL A 1 77 ? -5.770 10.271 -0.127 1.00 59.25 77 VAL A CA 1
ATOM 603 C C . VAL A 1 77 ? -5.755 9.581 -1.478 1.00 59.25 77 VAL A C 1
ATOM 605 O O . VAL A 1 77 ? -6.597 8.676 -1.695 1.00 59.25 77 VAL A O 1
#

Mean predicted aligned error: 5.83 Å

Sequence (77 aa):
MKKELAASSLKMFEFICNNSDVTGRLWYSKLPMTSTFHNDCRILINLGLIEVKSAQTHPTYIRLTNKGSDLSKGLNV

pLDDT: mean 81.53, std 11.31, range [48.31, 93.94]

Foldseek 3Di:
DVVVLVVLLVVLLLVCLVCQVVVQQPVVVVDDPDPSNVSSVVVCVVVQQKDWDDDPPGDIGMHGDPNNVVVCVVVVD

Solvent-accessible surface area (backbone atoms only — not comparable to full-atom values): 4379 Å² total; per-residue (Å²): 106,79,71,55,52,53,55,50,30,49,52,53,49,53,53,47,53,72,38,42,82,55,63,26,46,70,56,49,75,69,53,78,90,40,74,66,51,54,50,30,51,50,51,37,38,76,73,48,29,36,46,80,48,74,47,100,90,46,78,52,26,51,44,68,32,72,62,24,51,58,49,30,63,75,68,78,87

Nearest PDB structures (foldseek):
  2obp-assembly2_B  TM=7.252E-01  e=5.629E-02  Cupriavidus pinatubonensis JMP134
  2dqr-assembly2_D  TM=5.926E-01  e=8.396E-02  Bacillus subtilis
  5c8h-assembly1_A  TM=6.609E-01  e=1.530E-01  Homo sapiens
  3cjn-assembly1_A-2  TM=6.081E-01  e=1.339E-01  Ruegeria pomeroyi DSS-3
  2dqr-assembly2_C  TM=5.313E-01  e=1.748E-01  Bacillus subtilis

Radius of gyration: 12.1 Å; Cα contacts (8 Å, |Δi|>4): 78; chains: 1; bounding box: 28×24×36 Å

Secondary structure (DSSP, 8-state):
-HHHHHHHHHHHHHHHHHHHTTTTHHHHTTS---HHHHHHHHHHHHTTSEEEEEETTEEEEEEE-HHHHHHHHHHT-